Protein AF-A0A6B8RVP0-F1 (afdb_monomer_lite)

Structure (mmCIF, N/CA/C/O backbone):
data_AF-A0A6B8RVP0-F1
#
_entry.id   AF-A0A6B8RVP0-F1
#
loop_
_atom_site.group_PDB
_atom_site.id
_atom_site.type_symbol
_atom_site.label_atom_id
_atom_site.label_alt_id
_atom_site.label_comp_id
_atom_site.label_asym_id
_atom_site.label_entity_id
_atom_site.label_seq_id
_atom_site.pdbx_PDB_ins_code
_atom_site.Cartn_x
_atom_site.Cartn_y
_atom_site.Cartn_z
_atom_site.occupancy
_atom_site.B_iso_or_equiv
_atom_site.auth_seq_id
_atom_site.auth_comp_id
_atom_site.auth_asym_id
_atom_site.auth_atom_id
_atom_site.pdbx_PDB_model_num
ATOM 1 N N . MET A 1 1 ? -35.058 0.071 -14.072 1.00 41.03 1 MET A N 1
ATOM 2 C CA . MET A 1 1 ? -33.860 -0.574 -14.663 1.00 41.03 1 MET A CA 1
ATOM 3 C C . MET A 1 1 ? -32.727 -0.517 -13.643 1.00 41.03 1 MET A C 1
ATOM 5 O O . MET A 1 1 ? -32.285 0.574 -13.304 1.00 41.03 1 MET A O 1
ATOM 9 N N . LYS A 1 2 ? -32.323 -1.661 -13.072 1.00 39.53 2 LYS A N 1
ATOM 10 C CA . LYS A 1 2 ? -31.239 -1.740 -12.078 1.00 39.53 2 LYS A CA 1
ATOM 11 C C . LYS A 1 2 ? -29.900 -1.561 -12.804 1.00 39.53 2 LYS A C 1
ATOM 13 O O . LYS A 1 2 ? -29.521 -2.423 -13.590 1.00 39.53 2 LYS A O 1
ATOM 18 N N . LYS A 1 3 ? -29.210 -0.435 -12.590 1.00 39.38 3 LYS A N 1
ATOM 19 C CA . LYS A 1 3 ? -27.851 -0.219 -13.110 1.00 39.38 3 LYS A CA 1
ATOM 20 C C . LYS A 1 3 ? -26.908 -1.143 -12.338 1.00 39.38 3 LYS A C 1
ATOM 22 O O . LYS A 1 3 ? -26.598 -0.882 -11.181 1.00 39.38 3 LYS A O 1
ATOM 27 N N . SER A 1 4 ? -26.507 -2.248 -12.963 1.00 39.81 4 SER A N 1
ATOM 28 C CA . SER A 1 4 ? -25.471 -3.139 -12.446 1.00 39.81 4 SER A CA 1
ATOM 29 C C . SER A 1 4 ? -24.173 -2.344 -12.315 1.00 39.81 4 SER A C 1
ATOM 31 O O . SER A 1 4 ? -23.573 -1.964 -13.326 1.00 39.81 4 SER A O 1
ATOM 33 N N . GLY A 1 5 ? -23.760 -2.058 -11.081 1.00 39.78 5 GLY A N 1
ATOM 34 C CA . GLY A 1 5 ? -22.437 -1.523 -10.797 1.00 39.78 5 GLY A CA 1
ATOM 35 C C . GLY A 1 5 ? -21.409 -2.516 -11.315 1.00 39.78 5 GLY A C 1
ATOM 36 O O . GLY A 1 5 ? -21.258 -3.600 -10.762 1.00 39.78 5 GLY A O 1
ATOM 37 N N . LYS A 1 6 ? -20.745 -2.175 -12.422 1.00 38.28 6 LYS A N 1
ATOM 38 C CA . LYS A 1 6 ? -19.551 -2.889 -12.861 1.00 38.28 6 LYS A CA 1
ATOM 39 C C . LYS A 1 6 ? -18.502 -2.627 -11.791 1.00 38.28 6 LYS A C 1
ATOM 41 O O . LYS A 1 6 ? -17.879 -1.568 -11.795 1.00 38.28 6 LYS A O 1
ATOM 46 N N . SER A 1 7 ? -18.347 -3.561 -10.860 1.00 44.81 7 SER A N 1
ATOM 47 C CA . SER A 1 7 ? -17.174 -3.639 -10.001 1.00 44.81 7 SER A CA 1
ATOM 48 C C . SER A 1 7 ? -15.984 -3.651 -10.952 1.00 44.81 7 SER A C 1
ATOM 50 O O . SER A 1 7 ? -15.773 -4.634 -11.666 1.00 44.81 7 SER A O 1
ATOM 52 N N . LYS A 1 8 ? -15.271 -2.524 -11.065 1.00 42.47 8 LYS A N 1
ATOM 53 C CA . LYS A 1 8 ? -13.976 -2.494 -11.739 1.00 42.47 8 LYS A CA 1
ATOM 54 C C . LYS A 1 8 ? -13.150 -3.552 -11.020 1.00 42.47 8 LYS A C 1
ATOM 56 O O . LYS A 1 8 ? -12.811 -3.366 -9.855 1.00 42.47 8 LYS A O 1
ATOM 61 N N . LYS A 1 9 ? -12.919 -4.692 -11.674 1.00 40.69 9 LYS A N 1
ATOM 62 C CA . LYS A 1 9 ? -11.909 -5.643 -11.226 1.00 40.69 9 LYS A CA 1
ATOM 63 C C . LYS A 1 9 ? -10.613 -4.841 -11.199 1.00 40.69 9 LYS A C 1
ATOM 65 O O . LYS A 1 9 ? -10.122 -4.474 -12.265 1.00 40.69 9 LYS A O 1
ATOM 70 N N . LEU A 1 10 ? -10.145 -4.489 -9.998 1.00 47.78 10 LEU A N 1
ATOM 71 C CA . LEU A 1 10 ? -8.764 -4.058 -9.810 1.00 47.78 10 LEU A CA 1
ATOM 72 C C . LEU A 1 10 ? -7.892 -5.113 -10.494 1.00 47.78 10 LEU A C 1
ATOM 74 O O . LEU A 1 10 ? -8.206 -6.303 -10.399 1.00 47.78 10 LEU A O 1
ATOM 78 N N . GLY A 1 11 ? -6.906 -4.654 -11.265 1.00 42.41 11 GLY A N 1
ATOM 79 C CA . GLY A 1 11 ? -6.130 -5.464 -12.197 1.00 42.41 11 GLY A CA 1
ATOM 80 C C . GLY A 1 11 ? -5.795 -6.846 -11.643 1.00 42.41 11 GLY A C 1
ATOM 81 O O . GLY A 1 11 ? -5.355 -6.992 -10.506 1.00 42.41 11 GLY A O 1
ATOM 82 N N . ASN A 1 12 ? -6.049 -7.866 -12.459 1.00 40.34 12 ASN A N 1
ATOM 83 C CA . ASN A 1 12 ? -5.794 -9.262 -12.140 1.00 40.34 12 ASN A CA 1
ATOM 84 C C . ASN A 1 12 ? -4.280 -9.525 -12.211 1.00 40.34 12 ASN A C 1
ATOM 86 O O . ASN A 1 12 ? -3.801 -10.151 -13.153 1.00 40.34 12 ASN A O 1
ATOM 90 N N . PHE A 1 13 ? -3.532 -8.980 -11.254 1.00 44.81 13 PHE A N 1
ATOM 91 C CA . PHE A 1 13 ? -2.127 -9.297 -11.046 1.00 44.81 13 PHE A CA 1
ATOM 92 C C . PHE A 1 13 ? -2.035 -10.566 -10.189 1.00 44.81 13 PHE A C 1
ATOM 94 O O . PHE A 1 13 ? -2.832 -10.720 -9.260 1.00 44.81 13 PHE A O 1
ATOM 101 N N . PRO A 1 14 ? -1.109 -11.492 -10.490 1.00 38.78 14 PRO A N 1
ATOM 102 C CA . PRO A 1 14 ? -0.845 -12.645 -9.640 1.00 38.78 14 PRO A CA 1
ATOM 103 C C . PRO A 1 14 ? -0.209 -12.154 -8.333 1.00 38.78 14 PRO A C 1
ATOM 105 O O . PRO A 1 14 ? 1.007 -12.080 -8.201 1.00 38.78 14 PRO A O 1
ATOM 108 N N . SER A 1 15 ? -1.054 -11.743 -7.391 1.00 44.81 15 SER A N 1
ATOM 109 C CA . SER A 1 15 ? -0.645 -11.366 -6.044 1.00 44.81 15 SER A CA 1
ATOM 110 C C . SER A 1 15 ? -0.230 -12.628 -5.296 1.00 44.81 15 SER A C 1
ATOM 112 O O . SER A 1 15 ? -1.022 -13.563 -5.172 1.00 44.81 15 SER A O 1
ATOM 114 N N . ILE A 1 16 ? 0.999 -12.64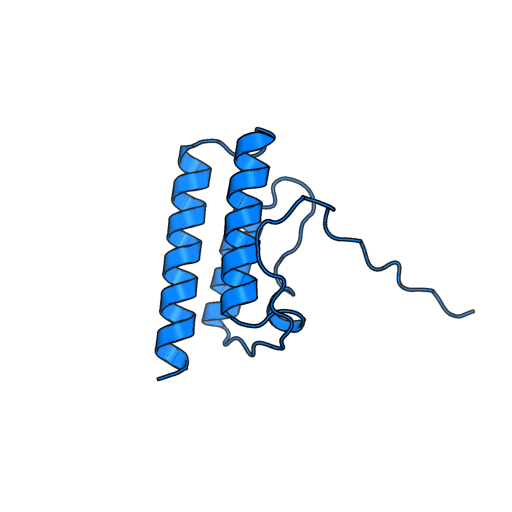7 -4.788 1.00 48.47 16 ILE A N 1
ATOM 115 C CA . ILE A 1 16 ? 1.457 -13.641 -3.804 1.00 48.47 16 ILE A CA 1
ATOM 116 C C . ILE A 1 16 ? 0.899 -13.268 -2.412 1.00 48.47 16 ILE A C 1
ATOM 118 O O . ILE A 1 16 ? 0.860 -14.095 -1.504 1.00 48.47 16 I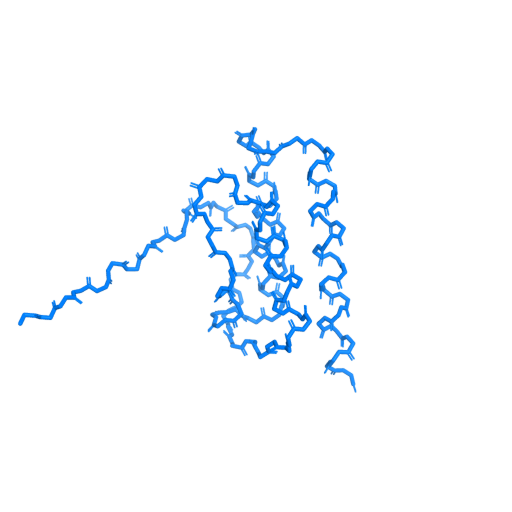LE A O 1
ATOM 122 N N . SER A 1 17 ? 0.394 -12.039 -2.256 1.00 53.16 17 SER A N 1
ATOM 123 C CA . SER A 1 17 ? -0.398 -11.561 -1.127 1.00 53.16 17 SER A CA 1
ATOM 124 C C . SER A 1 17 ? -1.561 -12.508 -0.830 1.00 53.16 17 SER A C 1
ATOM 126 O O . SER A 1 17 ? -2.564 -12.533 -1.549 1.00 53.16 17 SER A O 1
ATOM 128 N N . ASN A 1 18 ? -1.470 -13.216 0.296 1.00 53.28 18 ASN A N 1
ATOM 129 C CA . ASN A 1 18 ? -2.616 -13.864 0.921 1.00 53.28 18 ASN A CA 1
ATOM 130 C C . ASN A 1 18 ? -3.724 -12.820 1.092 1.00 53.28 18 ASN A C 1
ATOM 132 O O . ASN A 1 18 ? -3.616 -11.920 1.922 1.00 53.28 18 ASN A O 1
ATOM 136 N N . TYR A 1 19 ? -4.772 -12.917 0.273 1.00 65.00 19 TYR A N 1
ATOM 137 C CA . TYR A 1 19 ? -5.947 -12.057 0.354 1.00 65.00 19 TYR A CA 1
ATOM 138 C C . TYR A 1 19 ? -6.597 -12.233 1.734 1.00 65.00 19 TYR A C 1
ATOM 140 O O . TYR A 1 19 ? -7.394 -13.145 1.960 1.00 65.00 19 TYR A O 1
ATOM 148 N N . LEU A 1 20 ? -6.221 -11.372 2.680 1.00 73.94 20 LEU A N 1
ATOM 149 C CA . LEU A 1 20 ? -6.793 -11.330 4.019 1.00 73.94 20 LEU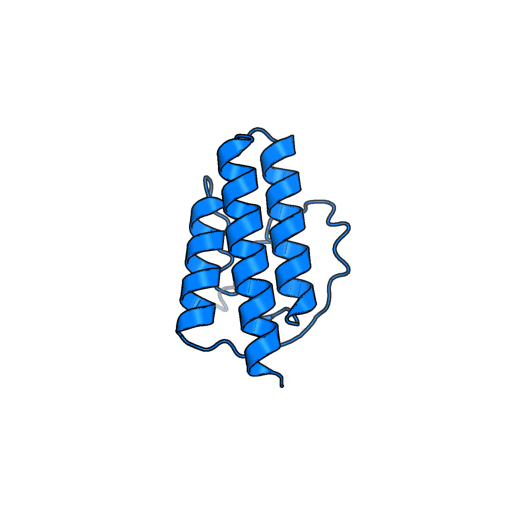 A CA 1
ATOM 150 C C . LEU A 1 20 ? -7.996 -10.396 3.998 1.00 73.94 20 LEU A C 1
ATOM 152 O O . LEU A 1 20 ? -7.881 -9.176 4.148 1.00 73.94 20 LEU A O 1
ATOM 156 N N . LYS A 1 21 ? -9.167 -10.997 3.775 1.00 77.25 21 LYS A N 1
ATOM 157 C CA . LYS A 1 21 ? -10.446 -10.294 3.822 1.00 77.25 21 LYS A CA 1
ATOM 158 C C . LYS A 1 21 ? -10.673 -9.724 5.220 1.00 77.25 21 LYS A C 1
ATOM 160 O O . LYS A 1 21 ? -10.556 -10.439 6.211 1.00 77.25 21 LYS A O 1
ATOM 165 N N . GLY A 1 22 ? -11.076 -8.464 5.287 1.00 82.44 22 GLY A N 1
ATOM 166 C CA . GLY A 1 22 ? -11.403 -7.7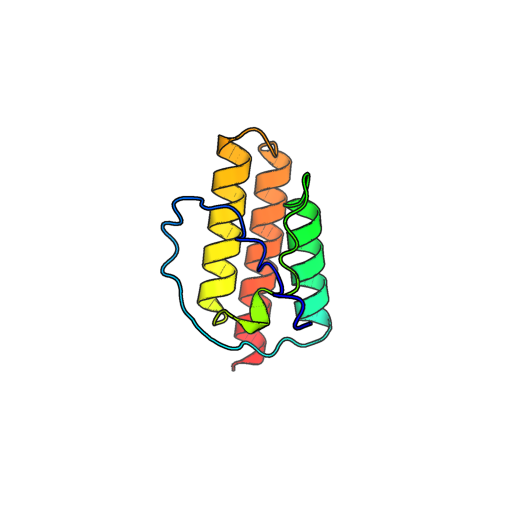97 6.542 1.00 82.44 22 GLY A CA 1
ATOM 167 C C . GLY A 1 22 ? -12.071 -6.453 6.304 1.00 82.44 22 GLY A C 1
ATOM 168 O O . GLY A 1 22 ? -12.291 -6.055 5.163 1.00 82.44 22 GLY A O 1
ATOM 169 N N . ASN A 1 23 ? -12.413 -5.767 7.386 1.00 84.62 23 ASN A N 1
ATOM 170 C CA . ASN A 1 23 ? -12.801 -4.366 7.339 1.00 84.62 23 ASN A CA 1
ATOM 171 C C . ASN A 1 23 ? -11.934 -3.626 8.348 1.00 84.62 23 ASN A C 1
ATOM 173 O O . ASN A 1 23 ? -12.094 -3.806 9.554 1.00 84.62 23 ASN A O 1
ATOM 177 N N . THR A 1 24 ? -10.994 -2.847 7.836 1.00 87.19 24 THR A N 1
ATOM 178 C CA . THR A 1 24 ? -10.097 -2.035 8.643 1.00 87.19 24 THR A CA 1
ATOM 179 C C . THR A 1 24 ? -10.674 -0.634 8.762 1.00 87.19 24 THR A C 1
ATOM 181 O O . THR A 1 24 ? -10.882 0.066 7.765 1.00 87.19 24 THR A O 1
ATOM 184 N N . ILE A 1 25 ? -10.918 -0.213 10.000 1.00 88.75 25 ILE A N 1
ATOM 185 C CA . ILE A 1 25 ? -11.260 1.172 10.304 1.00 88.75 25 ILE A CA 1
ATOM 186 C C . ILE A 1 25 ? -9.953 1.955 10.346 1.00 88.75 25 ILE A C 1
ATOM 188 O O . ILE A 1 25 ? -9.075 1.646 11.144 1.00 88.75 25 ILE A O 1
ATOM 192 N N . LEU A 1 26 ? -9.834 2.952 9.472 1.00 89.25 26 LEU A N 1
ATOM 193 C CA . LEU A 1 26 ? -8.695 3.860 9.443 1.00 89.25 26 LEU A CA 1
ATOM 194 C C . LEU A 1 26 ? -9.093 5.215 10.022 1.00 89.25 26 LEU A C 1
ATOM 196 O O . LEU A 1 26 ? -10.189 5.712 9.754 1.00 89.25 26 LEU A O 1
ATOM 200 N N . ASN A 1 27 ? -8.189 5.827 10.781 1.00 91.19 27 ASN A N 1
ATOM 201 C CA . ASN A 1 27 ? -8.317 7.229 11.170 1.00 91.19 27 ASN A CA 1
ATOM 202 C C . ASN A 1 27 ? -7.935 8.166 10.004 1.00 91.19 27 ASN A C 1
ATOM 204 O O . ASN A 1 27 ? -7.424 7.728 8.972 1.00 91.19 27 ASN A O 1
ATOM 208 N N . SER A 1 28 ? -8.169 9.471 10.164 1.00 89.94 28 SER A N 1
ATOM 209 C CA . SER A 1 28 ? -7.897 10.460 9.112 1.00 89.94 28 SER A CA 1
ATOM 210 C C . SER A 1 28 ? -6.445 10.428 8.621 1.00 89.94 28 SER A C 1
ATOM 212 O O . SER A 1 28 ? -6.218 10.421 7.415 1.00 89.94 28 SER A O 1
ATOM 214 N N . THR A 1 29 ? -5.473 10.318 9.531 1.00 91.94 29 THR A N 1
ATOM 215 C CA . THR A 1 29 ? -4.044 10.241 9.191 1.00 91.94 29 THR A CA 1
ATOM 216 C C . THR A 1 29 ? -3.736 9.001 8.353 1.00 91.94 29 THR A C 1
ATOM 218 O O . THR A 1 29 ? -3.070 9.079 7.326 1.00 91.94 29 THR A O 1
ATOM 221 N N . GLN A 1 30 ? -4.265 7.847 8.749 1.00 91.06 30 GLN A N 1
ATOM 222 C CA . GLN A 1 30 ? -4.094 6.582 8.039 1.00 91.06 30 GLN A CA 1
ATOM 223 C C . GLN A 1 30 ? -4.730 6.613 6.643 1.00 91.06 30 GLN A C 1
ATOM 225 O O . GLN A 1 30 ? -4.158 6.083 5.689 1.00 91.06 30 GLN A O 1
ATOM 230 N N . ILE A 1 31 ? -5.884 7.269 6.500 1.00 90.88 31 ILE A N 1
ATOM 231 C CA . ILE A 1 31 ? -6.522 7.495 5.198 1.00 90.88 31 ILE A CA 1
ATOM 232 C C . ILE A 1 31 ? -5.630 8.373 4.314 1.00 90.88 31 ILE A C 1
ATOM 234 O O . ILE A 1 31 ? -5.418 8.039 3.149 1.00 90.88 31 ILE A O 1
ATOM 238 N N . GLU A 1 32 ? -5.068 9.460 4.846 1.00 91.75 32 GLU A N 1
ATOM 239 C CA . GLU A 1 32 ? -4.145 10.323 4.099 1.00 91.75 32 GLU A CA 1
ATOM 240 C C . GLU A 1 32 ? -2.875 9.577 3.672 1.00 91.75 32 GLU A C 1
ATOM 242 O O . GLU A 1 32 ? -2.426 9.720 2.533 1.00 91.75 32 GLU A O 1
ATOM 247 N N . MET A 1 33 ? -2.306 8.739 4.542 1.00 92.38 33 MET A N 1
ATOM 248 C CA . MET A 1 33 ? -1.152 7.898 4.202 1.00 92.38 33 MET A CA 1
ATOM 249 C C . MET A 1 33 ? -1.486 6.932 3.063 1.00 92.38 33 MET A C 1
ATOM 251 O O . MET A 1 33 ? -0.743 6.854 2.083 1.00 92.38 33 MET A O 1
ATOM 255 N N . LEU A 1 34 ? -2.640 6.262 3.131 1.00 91.19 34 LEU A N 1
ATOM 256 C CA . LEU A 1 34 ? -3.108 5.373 2.067 1.00 91.19 34 LEU A CA 1
ATOM 257 C C . LEU A 1 34 ? -3.316 6.124 0.743 1.00 91.19 34 LEU A C 1
ATOM 259 O O . LEU A 1 34 ? -2.947 5.618 -0.315 1.00 91.19 34 LEU A O 1
ATOM 263 N N . GLN A 1 35 ? -3.849 7.347 0.789 1.00 90.62 35 GLN A N 1
ATOM 264 C CA . GLN A 1 35 ? -4.007 8.205 -0.389 1.00 90.62 35 GLN A CA 1
ATOM 265 C C . GLN A 1 35 ? -2.665 8.612 -1.002 1.00 90.62 35 GLN A C 1
ATOM 267 O O . GLN A 1 35 ? -2.529 8.618 -2.228 1.00 90.62 35 GLN A O 1
ATOM 272 N N . ARG A 1 36 ? -1.658 8.926 -0.177 1.00 90.38 36 ARG A N 1
ATOM 273 C CA . ARG A 1 36 ? -0.298 9.242 -0.643 1.00 90.38 36 ARG A CA 1
ATOM 274 C C . ARG A 1 36 ? 0.341 8.042 -1.331 1.00 90.38 36 ARG A C 1
ATOM 276 O O . ARG A 1 36 ? 0.834 8.183 -2.448 1.00 90.38 36 ARG A O 1
ATOM 283 N N . ILE A 1 37 ? 0.257 6.862 -0.712 1.00 91.56 37 ILE A N 1
ATOM 284 C CA . ILE A 1 37 ? 0.737 5.608 -1.307 1.00 91.56 37 ILE A CA 1
ATOM 285 C C . ILE A 1 37 ? 0.001 5.344 -2.621 1.00 91.56 37 ILE A C 1
ATOM 287 O O . ILE A 1 37 ? 0.634 5.066 -3.638 1.00 91.56 37 ILE A O 1
ATOM 291 N N . SER A 1 38 ? -1.329 5.486 -2.631 1.00 89.00 38 SER A N 1
ATOM 292 C CA . SER A 1 38 ? -2.116 5.313 -3.848 1.00 89.00 38 SER A CA 1
ATOM 293 C C . SER A 1 38 ? -1.649 6.266 -4.930 1.00 89.00 38 SER A C 1
ATOM 295 O O . SER A 1 38 ? -1.349 5.803 -6.015 1.00 89.00 38 SER A O 1
ATOM 297 N N . THR A 1 39 ? -1.497 7.554 -4.641 1.00 87.62 39 THR A N 1
ATOM 298 C CA . THR A 1 39 ? -1.029 8.550 -5.615 1.00 87.62 39 THR A CA 1
ATOM 299 C C . THR A 1 39 ? 0.335 8.181 -6.193 1.00 87.62 39 THR A C 1
ATOM 301 O O . THR A 1 39 ? 0.521 8.257 -7.404 1.00 87.62 39 THR A O 1
ATOM 304 N N . LYS A 1 40 ? 1.262 7.711 -5.351 1.00 86.31 40 LYS A N 1
ATOM 305 C CA . LYS A 1 40 ? 2.603 7.296 -5.779 1.00 86.31 40 LYS A CA 1
ATOM 306 C C . LYS A 1 40 ? 2.569 6.093 -6.724 1.00 86.31 40 LYS A C 1
ATOM 308 O O . LYS A 1 40 ? 3.295 6.058 -7.708 1.00 86.31 40 LYS A O 1
ATOM 313 N N . LEU A 1 41 ? 1.707 5.120 -6.436 1.00 83.94 41 LEU A N 1
ATOM 314 C CA . LEU A 1 41 ? 1.570 3.890 -7.221 1.00 83.94 41 LEU A CA 1
ATOM 315 C C . LEU A 1 41 ? 0.654 4.034 -8.446 1.00 83.94 41 LEU A C 1
ATOM 317 O O . LEU A 1 41 ? 0.645 3.169 -9.326 1.00 83.94 41 LEU A O 1
ATOM 321 N N . ASN A 1 42 ? -0.158 5.087 -8.496 1.00 71.69 42 ASN A N 1
ATOM 322 C CA . ASN A 1 42 ? -1.301 5.193 -9.391 1.00 71.69 42 ASN A CA 1
ATOM 323 C C . ASN A 1 42 ? -1.033 6.054 -10.629 1.00 71.69 42 ASN A C 1
ATOM 325 O O . ASN A 1 42 ? -1.836 6.906 -11.003 1.00 71.69 42 ASN A O 1
ATOM 329 N N . TYR A 1 43 ? 0.047 5.761 -11.346 1.00 58.47 43 TYR A N 1
ATOM 330 C CA . TYR A 1 43 ? 0.318 6.421 -12.623 1.00 58.47 43 TYR A CA 1
ATOM 331 C C . TYR A 1 43 ? -0.800 6.219 -13.683 1.00 58.47 43 TYR A C 1
ATOM 333 O O . TYR A 1 43 ? -0.755 6.887 -14.710 1.00 58.47 43 TYR A O 1
ATOM 341 N N . TYR A 1 44 ? -1.802 5.329 -13.481 1.00 48.91 44 TYR A N 1
ATOM 342 C CA . TYR A 1 44 ? -2.714 4.917 -14.567 1.00 48.91 44 TYR A CA 1
ATOM 343 C C . TYR A 1 44 ? -4.223 4.676 -14.312 1.00 48.91 44 TYR A C 1
ATOM 345 O O . TYR A 1 44 ? -4.905 4.576 -15.325 1.00 48.91 44 TYR A O 1
ATOM 353 N N . SER A 1 45 ? -4.785 4.586 -13.087 1.00 57.50 45 SER A N 1
ATOM 354 C CA . SER A 1 45 ? -6.256 4.542 -12.765 1.00 57.50 45 SER A CA 1
ATOM 355 C C . SER A 1 45 ? -6.612 3.711 -11.502 1.00 57.50 45 SER A C 1
ATOM 357 O O . SER A 1 45 ? -7.787 3.636 -11.119 1.00 57.50 45 SER A O 1
ATOM 359 N N . ASP A 1 46 ? -5.653 3.069 -10.849 1.00 65.38 46 ASP A N 1
ATOM 360 C CA . ASP A 1 46 ? -5.833 2.225 -9.671 1.00 65.38 46 ASP A CA 1
ATOM 361 C C . ASP A 1 46 ? -6.005 3.039 -8.372 1.00 65.38 46 ASP A C 1
ATOM 363 O O . ASP A 1 46 ? -5.049 3.431 -7.706 1.00 65.38 46 ASP A O 1
ATOM 367 N N . ASN A 1 47 ? -7.256 3.304 -7.992 1.00 76.31 47 ASN A N 1
ATOM 368 C CA . ASN A 1 47 ? -7.575 3.957 -6.723 1.00 76.31 47 ASN A CA 1
ATOM 369 C C . ASN A 1 47 ? -7.593 2.928 -5.579 1.00 76.31 47 ASN A C 1
ATOM 371 O O . ASN A 1 47 ? -8.504 2.098 -5.496 1.00 76.31 47 ASN A O 1
ATOM 375 N N . TYR A 1 48 ? -6.610 3.020 -4.684 1.00 83.31 48 TYR A N 1
ATOM 376 C CA . TYR A 1 48 ? -6.459 2.140 -3.524 1.00 83.31 48 TYR A CA 1
ATOM 377 C C . TYR A 1 48 ? -7.071 2.707 -2.240 1.00 83.31 48 TYR A C 1
ATOM 379 O O . TYR A 1 48 ? -7.040 2.046 -1.204 1.00 83.31 48 TYR A O 1
ATOM 387 N N . ASN A 1 49 ? -7.686 3.891 -2.295 1.00 82.00 49 ASN A N 1
ATOM 388 C CA . ASN A 1 49 ? -8.202 4.593 -1.118 1.00 82.00 49 ASN A CA 1
ATOM 389 C C . ASN A 1 49 ? -9.282 3.799 -0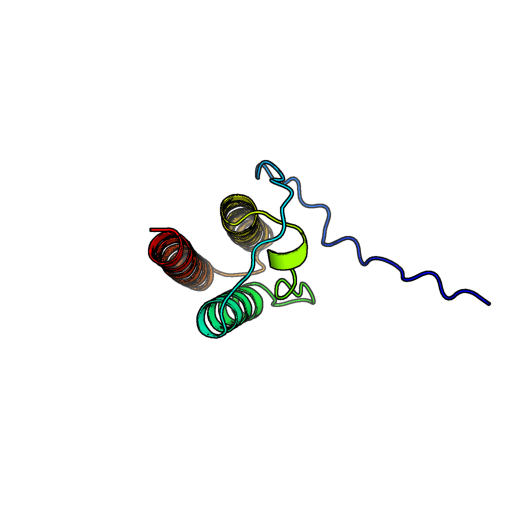.375 1.00 82.00 49 ASN A C 1
ATOM 391 O O . ASN A 1 49 ? -9.470 4.014 0.811 1.00 82.00 49 ASN A O 1
ATOM 395 N N . ASN A 1 50 ? -9.968 2.873 -1.051 1.00 83.81 50 ASN A N 1
ATOM 396 C CA . ASN A 1 50 ? -11.026 2.046 -0.462 1.00 83.81 50 ASN A CA 1
ATOM 397 C C . ASN A 1 50 ? -10.556 0.625 -0.091 1.00 83.81 50 ASN A C 1
ATOM 399 O O . ASN A 1 50 ? -11.391 -0.230 0.218 1.00 83.81 50 ASN A O 1
ATOM 403 N N . LEU A 1 51 ? -9.245 0.333 -0.136 1.00 84.94 51 LEU A N 1
ATOM 404 C CA . LEU A 1 51 ? -8.714 -0.988 0.239 1.00 84.94 51 LEU A CA 1
ATOM 405 C C . LEU A 1 51 ? -9.125 -1.372 1.660 1.00 84.94 51 LEU A C 1
ATOM 407 O O . LEU A 1 51 ? -9.554 -2.498 1.895 1.00 84.94 51 LEU A O 1
ATOM 411 N N . HIS A 1 52 ? -9.087 -0.418 2.585 1.00 86.62 52 HIS A N 1
ATOM 412 C CA . HIS A 1 52 ? -9.409 -0.666 3.987 1.00 86.62 52 HIS A CA 1
ATOM 413 C C . HIS A 1 52 ? -10.823 -1.222 4.215 1.00 86.62 52 HIS A C 1
ATOM 415 O O . HIS A 1 52 ? -11.041 -1.952 5.172 1.00 86.62 52 HIS A O 1
ATOM 421 N N . SER A 1 53 ? -11.769 -0.971 3.304 1.00 84.94 53 SER A N 1
ATOM 422 C CA . SER A 1 53 ? -13.143 -1.483 3.416 1.00 84.94 53 SER A CA 1
ATOM 423 C C . SER A 1 53 ? -13.276 -2.981 3.103 1.00 84.94 53 SER A C 1
ATOM 425 O O . SER A 1 53 ? -14.325 -3.564 3.364 1.00 84.94 53 SER A O 1
ATOM 427 N N . ASN A 1 54 ? -12.257 -3.598 2.492 1.00 83.06 54 ASN A N 1
ATOM 428 C CA . ASN A 1 54 ? -12.308 -4.988 2.018 1.00 83.06 54 ASN A CA 1
ATOM 429 C C . ASN A 1 54 ? -11.158 -5.868 2.532 1.00 83.06 54 ASN A C 1
ATOM 431 O O . ASN A 1 54 ? -11.188 -7.086 2.331 1.00 83.06 54 ASN A O 1
ATOM 435 N N . TYR A 1 55 ? -10.161 -5.269 3.183 1.00 85.75 55 TYR A N 1
ATOM 436 C CA . TYR A 1 55 ? -8.957 -5.944 3.648 1.00 85.75 55 TYR A CA 1
ATOM 437 C C . TYR A 1 55 ? -8.720 -5.691 5.137 1.00 85.75 55 TYR A C 1
ATOM 439 O O . TYR A 1 55 ? -8.995 -4.602 5.648 1.00 85.75 55 TYR A O 1
ATOM 447 N N . ALA A 1 56 ? -8.192 -6.707 5.821 1.00 88.25 56 ALA A N 1
ATOM 448 C CA . ALA A 1 56 ? -7.568 -6.559 7.136 1.00 88.25 56 ALA A CA 1
ATOM 449 C C . ALA A 1 56 ? -6.260 -5.741 7.017 1.00 88.25 56 ALA A C 1
ATOM 451 O O . ALA A 1 56 ? -5.721 -5.668 5.906 1.00 88.25 56 ALA A O 1
ATOM 452 N N . PRO A 1 57 ? -5.721 -5.158 8.106 1.00 87.88 57 PRO A N 1
ATOM 453 C CA . PRO A 1 57 ? -4.525 -4.311 8.056 1.00 87.88 57 PRO A CA 1
ATOM 454 C C . PRO A 1 57 ? -3.356 -4.968 7.309 1.00 87.88 57 PRO A C 1
ATOM 456 O O . PRO A 1 57 ? -2.801 -4.393 6.375 1.00 87.88 57 PRO A O 1
ATOM 459 N N . GLU A 1 58 ? -3.051 -6.223 7.635 1.00 86.50 58 GLU A N 1
ATOM 460 C CA . GLU A 1 58 ? -1.986 -7.024 7.024 1.00 86.50 58 GLU A CA 1
ATOM 461 C C . GLU A 1 58 ? -2.253 -7.299 5.540 1.00 86.50 58 GLU A C 1
ATOM 463 O O . GLU A 1 58 ? -1.328 -7.338 4.724 1.00 86.50 58 GLU A O 1
ATOM 468 N N . GLY A 1 59 ? -3.529 -7.454 5.178 1.00 87.38 59 GLY A N 1
ATOM 469 C CA . GLY A 1 59 ? -3.974 -7.600 3.796 1.00 87.38 59 GLY A CA 1
ATOM 470 C C . GLY A 1 59 ? -3.761 -6.326 2.979 1.00 87.38 59 GLY A C 1
ATOM 471 O O . GLY A 1 59 ? -3.335 -6.413 1.829 1.00 87.38 59 GLY A O 1
ATOM 472 N N . ILE A 1 60 ? -3.988 -5.147 3.570 1.00 89.00 60 ILE A N 1
ATOM 473 C CA . ILE A 1 60 ? -3.720 -3.857 2.914 1.00 89.00 60 ILE A CA 1
ATOM 474 C C . ILE A 1 60 ? -2.219 -3.719 2.645 1.00 89.00 60 ILE A C 1
ATOM 476 O O . ILE A 1 60 ? -1.829 -3.420 1.519 1.00 89.00 60 ILE A O 1
ATOM 480 N N . ILE A 1 61 ? -1.372 -3.976 3.649 1.00 91.06 61 ILE A N 1
ATOM 481 C CA . ILE A 1 61 ? 0.089 -3.867 3.507 1.00 91.06 61 ILE A CA 1
ATOM 482 C C . ILE A 1 61 ? 0.616 -4.829 2.441 1.00 91.06 61 ILE A C 1
ATOM 484 O O . ILE A 1 61 ? 1.380 -4.419 1.564 1.00 91.06 61 ILE A O 1
ATOM 488 N N . SER A 1 62 ? 0.176 -6.088 2.481 1.00 88.19 62 SER A N 1
ATOM 489 C CA . SER A 1 62 ? 0.584 -7.103 1.503 1.00 88.19 62 SER A CA 1
ATOM 490 C C . SER A 1 62 ? 0.179 -6.704 0.084 1.00 88.19 62 SER A C 1
ATOM 492 O O . SER A 1 62 ? 1.005 -6.737 -0.825 1.00 88.19 62 SER A O 1
ATOM 494 N N . PHE A 1 63 ? -1.059 -6.232 -0.097 1.00 88.06 63 PHE A N 1
ATOM 495 C CA . PHE A 1 63 ? -1.542 -5.755 -1.389 1.00 88.06 63 PHE A CA 1
ATOM 496 C C . PHE A 1 63 ? -0.707 -4.58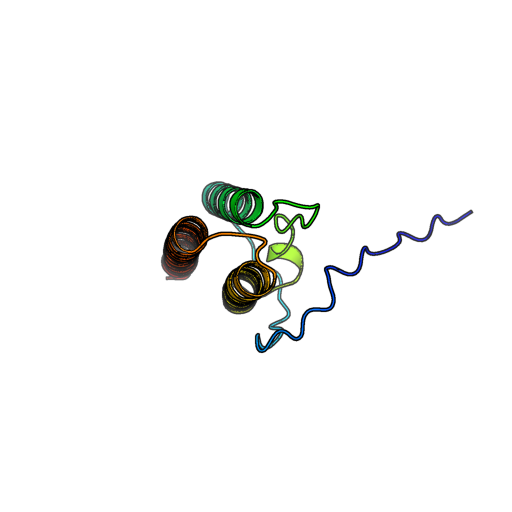2 -1.921 1.00 88.06 63 PHE A C 1
ATOM 498 O O . PHE A 1 63 ? -0.324 -4.575 -3.089 1.00 88.06 63 PHE A O 1
ATOM 505 N N . LEU A 1 64 ? -0.404 -3.587 -1.082 1.00 90.00 64 LEU A N 1
ATOM 506 C CA . LEU A 1 64 ? 0.364 -2.410 -1.500 1.00 90.00 64 LEU A CA 1
ATOM 507 C C . LEU A 1 64 ? 1.795 -2.776 -1.918 1.00 90.00 64 LEU A C 1
ATOM 509 O O . LEU A 1 64 ? 2.284 -2.253 -2.919 1.00 90.00 64 LEU A O 1
ATOM 513 N N . ARG A 1 65 ? 2.448 -3.707 -1.208 1.00 90.56 65 ARG A N 1
ATOM 514 C CA . ARG A 1 65 ? 3.776 -4.223 -1.587 1.00 90.56 65 ARG A CA 1
ATOM 515 C C . ARG A 1 65 ? 3.740 -4.959 -2.925 1.00 90.56 65 ARG A C 1
ATOM 517 O O . ARG A 1 65 ? 4.594 -4.713 -3.774 1.00 90.56 65 ARG A O 1
ATOM 524 N N . ASP A 1 66 ? 2.725 -5.786 -3.150 1.00 87.62 66 ASP A N 1
ATOM 525 C CA . ASP A 1 66 ? 2.546 -6.472 -4.432 1.00 87.62 66 ASP A CA 1
ATOM 526 C C . ASP A 1 66 ? 2.333 -5.481 -5.583 1.00 87.62 66 ASP A C 1
ATOM 528 O O . ASP A 1 66 ? 2.874 -5.675 -6.672 1.00 87.62 66 ASP A O 1
ATOM 532 N N . GLN A 1 67 ? 1.611 -4.380 -5.347 1.00 87.56 67 GLN A N 1
ATOM 533 C CA . GLN A 1 67 ? 1.467 -3.319 -6.345 1.00 87.56 67 GLN A CA 1
ATOM 534 C C . GLN A 1 67 ? 2.795 -2.631 -6.657 1.00 87.56 67 GLN A C 1
ATOM 536 O O . GLN A 1 67 ? 3.067 -2.382 -7.828 1.00 87.56 67 GLN A O 1
ATOM 541 N N . VAL A 1 68 ? 3.651 -2.368 -5.664 1.00 89.62 68 VAL A N 1
ATOM 542 C CA . VAL A 1 68 ? 5.007 -1.849 -5.920 1.00 89.62 68 VAL A CA 1
ATOM 543 C C . VAL A 1 68 ? 5.762 -2.797 -6.854 1.00 89.62 68 VAL A C 1
ATOM 545 O O . VAL A 1 68 ? 6.229 -2.372 -7.908 1.00 89.62 68 VAL A O 1
ATOM 548 N N . ILE A 1 69 ? 5.821 -4.090 -6.514 1.00 89.44 69 ILE A N 1
ATOM 549 C CA . ILE A 1 69 ? 6.538 -5.106 -7.301 1.00 89.44 69 ILE A CA 1
ATOM 550 C C . ILE A 1 69 ? 5.991 -5.170 -8.730 1.00 89.44 69 ILE A C 1
ATOM 552 O O . ILE A 1 69 ? 6.759 -5.116 -9.692 1.00 89.44 69 ILE A O 1
ATOM 556 N N . ALA A 1 70 ? 4.668 -5.230 -8.882 1.00 86.06 70 ALA A N 1
ATOM 557 C CA . ALA A 1 70 ? 4.023 -5.272 -10.187 1.00 86.06 70 ALA A CA 1
ATOM 558 C C . ALA A 1 70 ? 4.327 -4.014 -11.014 1.00 86.06 70 ALA A C 1
ATOM 560 O O . ALA A 1 70 ? 4.570 -4.111 -12.218 1.00 86.06 70 ALA A O 1
ATOM 561 N N . LYS A 1 71 ? 4.337 -2.826 -10.401 1.00 86.38 71 LYS A N 1
ATOM 562 C CA . LYS A 1 71 ? 4.638 -1.576 -11.110 1.00 86.38 71 LYS A CA 1
ATOM 563 C C . LYS A 1 71 ? 6.112 -1.497 -11.510 1.00 86.38 71 LYS A C 1
ATOM 565 O O . LYS A 1 71 ? 6.368 -1.091 -12.639 1.00 86.38 71 LYS A O 1
ATOM 570 N N . ILE A 1 72 ? 7.051 -1.953 -10.674 1.00 88.12 72 ILE A N 1
ATOM 571 C CA . ILE A 1 72 ? 8.473 -2.073 -11.052 1.00 88.12 72 ILE A CA 1
ATOM 572 C C . ILE A 1 72 ? 8.615 -2.999 -12.268 1.00 88.12 72 ILE A C 1
ATOM 574 O O . ILE A 1 72 ? 9.218 -2.620 -13.268 1.00 88.12 72 ILE A O 1
ATOM 578 N N . GLN A 1 73 ? 8.030 -4.201 -12.209 1.00 87.50 73 GLN A N 1
ATOM 579 C CA . GLN A 1 73 ? 8.153 -5.208 -13.272 1.00 87.50 73 GLN A CA 1
ATOM 580 C C . GLN A 1 73 ? 7.575 -4.740 -14.612 1.00 87.50 73 GLN A C 1
ATOM 582 O O . GLN A 1 73 ? 8.113 -5.076 -15.663 1.00 87.50 73 GLN A O 1
ATOM 587 N N . ASN A 1 74 ? 6.499 -3.951 -14.583 1.00 85.50 74 ASN A N 1
ATOM 588 C CA . ASN A 1 74 ? 5.879 -3.394 -15.786 1.00 85.50 74 ASN A CA 1
ATOM 589 C C . ASN A 1 74 ? 6.509 -2.063 -16.241 1.00 85.50 74 ASN A C 1
ATOM 591 O O . ASN A 1 74 ? 5.989 -1.440 -17.164 1.00 85.50 74 ASN A O 1
ATOM 595 N N . GLY A 1 75 ? 7.581 -1.595 -15.588 1.00 83.38 75 GLY A N 1
ATOM 596 C CA . GLY A 1 75 ? 8.208 -0.302 -15.883 1.00 83.38 75 GLY A CA 1
ATOM 597 C C . GLY A 1 75 ? 7.307 0.906 -15.596 1.00 83.38 75 GLY A C 1
ATOM 598 O O . GLY A 1 75 ? 7.514 1.975 -16.160 1.00 83.38 75 GLY A O 1
ATOM 599 N N . GLY A 1 76 ? 6.283 0.735 -14.755 1.00 82.44 76 GLY A N 1
ATOM 600 C CA . GLY A 1 76 ? 5.327 1.779 -14.382 1.00 82.44 76 GLY A CA 1
ATOM 601 C C . GLY A 1 76 ? 5.832 2.733 -13.298 1.00 82.44 76 GLY A C 1
ATOM 602 O O . GLY A 1 76 ? 5.243 3.795 -13.132 1.00 82.44 76 GLY A O 1
ATOM 603 N N . ILE A 1 77 ? 6.892 2.352 -12.578 1.00 85.75 77 ILE A N 1
ATOM 604 C CA . ILE A 1 77 ? 7.662 3.199 -11.655 1.00 85.75 77 ILE A CA 1
ATOM 605 C C . ILE A 1 77 ? 9.149 2.839 -11.762 1.00 85.75 77 ILE A C 1
ATOM 607 O O . ILE A 1 77 ? 9.489 1.696 -12.084 1.00 85.75 77 ILE A O 1
ATOM 611 N N . ASN A 1 78 ? 10.035 3.792 -11.484 1.00 89.75 78 ASN A N 1
ATOM 612 C CA . ASN A 1 78 ? 11.480 3.556 -11.420 1.00 89.75 78 ASN A CA 1
ATOM 613 C C . ASN A 1 78 ? 11.941 3.100 -10.017 1.00 89.75 78 ASN A C 1
ATOM 615 O O . ASN A 1 78 ? 11.163 3.088 -9.062 1.00 89.75 78 ASN A O 1
ATOM 619 N N . SER A 1 79 ? 13.221 2.730 -9.879 1.00 86.75 79 SER A N 1
ATOM 620 C CA . SER A 1 79 ? 13.774 2.246 -8.604 1.00 86.75 79 SER A CA 1
ATOM 621 C C . SER A 1 79 ? 13.623 3.252 -7.457 1.00 86.75 79 SER A C 1
ATOM 623 O O . SER A 1 79 ? 13.230 2.853 -6.365 1.00 86.75 79 SER A O 1
ATOM 625 N N . GLN A 1 80 ? 13.853 4.545 -7.707 1.00 91.12 80 GLN A N 1
ATOM 626 C CA . GLN A 1 80 ? 13.711 5.603 -6.700 1.00 91.12 80 GLN A CA 1
ATOM 627 C C . GLN A 1 80 ? 12.253 5.736 -6.235 1.00 91.12 80 GLN A C 1
ATOM 629 O O . GLN A 1 80 ? 11.962 5.757 -5.042 1.00 91.12 80 GLN A O 1
ATOM 634 N N . GLU A 1 81 ? 11.308 5.765 -7.175 1.00 89.75 81 GLU A N 1
ATOM 635 C CA . GLU A 1 81 ? 9.876 5.823 -6.866 1.00 89.75 81 GLU A CA 1
ATOM 636 C C . GLU A 1 81 ? 9.405 4.590 -6.093 1.00 89.75 81 GLU A C 1
ATOM 638 O O . GLU A 1 81 ? 8.533 4.699 -5.228 1.00 89.75 81 GLU A O 1
ATOM 643 N N . SER A 1 82 ? 9.987 3.428 -6.391 1.00 90.06 82 SER A N 1
ATOM 644 C CA . SER A 1 82 ? 9.683 2.192 -5.683 1.00 90.06 82 SER A CA 1
ATOM 645 C C . SER A 1 82 ? 10.186 2.198 -4.245 1.00 90.06 82 SER A C 1
ATOM 647 O O . SER A 1 82 ? 9.453 1.790 -3.348 1.00 90.06 82 SER A O 1
ATOM 649 N N . GLU A 1 83 ? 11.389 2.718 -4.007 1.00 92.44 83 GLU A N 1
ATOM 650 C CA . GLU A 1 83 ? 11.962 2.833 -2.670 1.00 92.44 83 GLU A CA 1
ATOM 651 C C . GLU A 1 83 ? 11.125 3.783 -1.809 1.00 92.44 83 GLU A C 1
ATOM 653 O O . GLU A 1 83 ? 10.720 3.433 -0.701 1.00 92.44 83 GLU A O 1
ATOM 658 N N . GLU A 1 84 ? 10.740 4.931 -2.365 1.00 92.56 84 GLU A N 1
ATOM 659 C CA . GLU A 1 84 ? 9.844 5.880 -1.703 1.00 92.56 84 GLU A CA 1
ATOM 660 C C . GLU A 1 84 ? 8.466 5.273 -1.403 1.00 92.56 84 GLU A C 1
ATOM 662 O O . GLU A 1 84 ? 7.918 5.479 -0.319 1.00 92.56 84 GLU A O 1
ATOM 667 N N . ALA A 1 85 ? 7.901 4.489 -2.327 1.00 91.88 85 ALA A N 1
ATOM 668 C CA . ALA A 1 85 ? 6.639 3.797 -2.087 1.00 91.88 85 ALA A CA 1
ATOM 669 C C . ALA A 1 85 ? 6.755 2.767 -0.949 1.00 91.88 85 ALA A C 1
ATOM 671 O O . ALA A 1 85 ? 5.853 2.676 -0.117 1.00 91.88 85 ALA A O 1
ATOM 672 N N . ILE A 1 86 ? 7.865 2.026 -0.873 1.00 93.56 86 ILE A N 1
ATOM 673 C CA . ILE A 1 86 ? 8.127 1.074 0.215 1.00 93.56 86 ILE A CA 1
ATOM 674 C C . ILE A 1 86 ? 8.281 1.788 1.559 1.00 93.56 86 ILE A C 1
ATOM 676 O O . ILE A 1 86 ? 7.719 1.319 2.550 1.00 93.56 86 ILE A O 1
ATOM 680 N N . VAL A 1 87 ? 8.978 2.926 1.603 1.00 95.69 87 VAL A N 1
ATOM 681 C CA . VAL A 1 87 ? 9.101 3.742 2.821 1.00 95.69 87 VAL A CA 1
ATOM 682 C C . VAL A 1 87 ? 7.720 4.164 3.323 1.00 95.69 87 VAL A C 1
ATOM 684 O O . VAL A 1 87 ? 7.383 3.870 4.469 1.00 95.69 87 VAL A O 1
ATOM 687 N N . LEU A 1 88 ? 6.877 4.724 2.451 1.00 94.19 88 LEU A N 1
ATOM 688 C CA . LEU A 1 88 ? 5.515 5.133 2.813 1.00 94.19 88 LEU A CA 1
ATOM 689 C C . LEU A 1 88 ? 4.662 3.958 3.319 1.00 94.19 88 LEU A C 1
ATOM 691 O O . LEU A 1 88 ? 3.891 4.109 4.268 1.00 94.19 88 LEU A O 1
ATOM 695 N N . ILE A 1 89 ? 4.795 2.776 2.707 1.00 94.44 89 ILE A N 1
ATOM 696 C CA . ILE A 1 89 ? 4.088 1.562 3.144 1.00 94.44 89 ILE A CA 1
ATOM 697 C C . ILE A 1 89 ? 4.556 1.122 4.536 1.00 94.44 89 ILE A C 1
ATOM 699 O O . ILE A 1 89 ? 3.724 0.738 5.355 1.00 94.44 89 ILE A O 1
ATOM 703 N N . ASN A 1 90 ? 5.855 1.188 4.827 1.00 94.50 90 ASN A N 1
ATOM 704 C CA . ASN A 1 90 ? 6.398 0.814 6.135 1.00 94.50 90 ASN A CA 1
ATOM 705 C C . ASN A 1 90 ? 5.984 1.805 7.236 1.00 94.50 90 ASN A C 1
ATOM 707 O O . ASN A 1 90 ? 5.676 1.392 8.358 1.00 94.50 90 ASN A O 1
ATOM 711 N N . GLU A 1 91 ? 5.932 3.101 6.922 1.00 94.50 91 GLU A N 1
ATOM 712 C CA . GLU A 1 91 ? 5.380 4.116 7.826 1.00 94.50 91 GLU A CA 1
ATOM 713 C C . GLU A 1 91 ? 3.902 3.839 8.111 1.00 94.50 91 GLU A C 1
ATOM 715 O O . GLU A 1 91 ? 3.471 3.866 9.265 1.00 94.50 91 GLU A O 1
ATOM 720 N N . PHE A 1 92 ? 3.126 3.518 7.072 1.00 93.69 92 PHE A N 1
ATOM 721 C CA . PHE A 1 92 ? 1.714 3.177 7.210 1.00 93.69 92 PHE A CA 1
ATOM 722 C C . PHE A 1 92 ? 1.512 1.904 8.042 1.00 93.69 92 PHE A C 1
ATOM 724 O O . PHE A 1 92 ? 0.697 1.908 8.960 1.00 93.69 92 PHE A O 1
ATOM 731 N N . GLU A 1 93 ? 2.296 0.849 7.804 1.00 93.56 93 GLU A N 1
ATOM 732 C CA . GLU A 1 93 ? 2.286 -0.378 8.613 1.00 93.56 93 GLU A CA 1
ATOM 733 C C . GLU A 1 93 ? 2.581 -0.088 10.091 1.00 93.56 93 GLU A C 1
ATOM 735 O O . GLU A 1 93 ? 1.892 -0.598 10.976 1.00 93.56 93 GLU A O 1
ATOM 740 N N . SER A 1 94 ? 3.581 0.750 10.366 1.00 92.12 94 SER A N 1
ATOM 741 C CA . SER A 1 94 ? 3.939 1.134 11.735 1.00 92.12 94 SER A CA 1
ATOM 742 C C . SER A 1 94 ? 2.806 1.907 12.409 1.00 92.12 94 SER A C 1
ATOM 744 O O . SER A 1 94 ? 2.474 1.641 13.562 1.00 92.12 94 SER A O 1
ATOM 746 N N . ASN A 1 95 ? 2.160 2.816 11.674 1.00 92.56 95 ASN A N 1
ATOM 747 C CA . ASN A 1 95 ? 1.019 3.568 12.180 1.00 92.56 95 ASN A CA 1
ATOM 748 C C . ASN A 1 95 ? -0.208 2.675 12.440 1.00 92.56 95 ASN A C 1
ATOM 750 O O . ASN A 1 95 ? -0.909 2.883 13.423 1.00 92.56 95 ASN A O 1
ATOM 754 N N . LEU A 1 96 ? -0.457 1.656 11.611 1.00 88.38 96 LEU A N 1
ATOM 755 C CA . LEU A 1 96 ? -1.526 0.679 11.858 1.00 88.38 96 LEU A CA 1
ATOM 756 C C . LEU A 1 96 ? -1.297 -0.112 13.151 1.00 88.38 96 LEU A C 1
ATOM 758 O O . LEU A 1 96 ? -2.252 -0.380 13.873 1.00 88.38 96 LEU A O 1
ATOM 762 N N . LYS A 1 97 ? -0.044 -0.478 13.447 1.00 85.56 97 LYS A N 1
ATOM 763 C CA . LYS A 1 97 ? 0.308 -1.238 14.657 1.00 85.56 97 LYS A CA 1
ATOM 764 C C . LYS A 1 97 ? 0.180 -0.396 15.925 1.00 85.56 97 LYS A C 1
ATOM 766 O O . LYS A 1 97 ? -0.439 -0.853 16.875 1.00 85.56 97 LYS A O 1
ATOM 771 N N . GLN A 1 98 ? 0.660 0.849 15.901 1.00 76.94 98 GLN A N 1
ATOM 772 C CA . GLN A 1 98 ? 0.611 1.759 17.057 1.00 76.94 98 GLN A CA 1
ATOM 773 C C . GLN A 1 98 ? -0.806 2.108 17.538 1.00 76.94 98 GLN A C 1
ATOM 775 O O . GLN A 1 98 ? -0.967 2.549 18.667 1.00 76.94 98 GLN A O 1
ATOM 780 N N . PHE A 1 99 ? -1.826 1.954 16.690 1.00 61.44 99 PHE A N 1
ATOM 781 C CA . PHE A 1 99 ? -3.224 2.204 17.059 1.00 61.44 99 PHE A CA 1
ATOM 782 C C . PHE A 1 99 ? -3.975 0.946 17.533 1.00 61.44 99 PHE A C 1
ATOM 784 O O . PHE A 1 99 ? -5.129 1.062 17.943 1.00 61.44 99 PHE A O 1
ATOM 791 N N . ASN A 1 100 ? -3.344 -0.231 17.468 1.00 54.53 100 ASN A N 1
ATOM 792 C CA . ASN A 1 100 ? -3.911 -1.511 17.905 1.00 54.53 100 ASN A CA 1
ATOM 793 C C . ASN A 1 100 ? -3.284 -2.039 19.217 1.00 54.53 100 ASN A C 1
ATOM 795 O O . ASN A 1 100 ? -3.648 -3.135 19.646 1.00 54.53 100 ASN A O 1
ATOM 799 N N . GLU A 1 101 ? -2.367 -1.283 19.832 1.00 48.94 101 GLU A N 1
ATOM 800 C CA . GLU A 1 101 ? -1.827 -1.494 21.190 1.00 48.94 101 GLU A CA 1
ATOM 801 C C . GLU A 1 101 ? -2.530 -0.579 22.203 1.00 48.94 101 GLU A C 1
ATOM 803 O O . GLU A 1 101 ? -2.803 -1.057 23.328 1.00 48.94 101 GLU A O 1
#

Foldseek 3Di:
DDDPPPPPPQDPDPQPQPQAFDAADDDPVLLVLQQVLCVLLPPDHDDCSCVNGTHDLSSSLSVSLSSLVVCPVVVVDDPVSSVVSNVSSVVSSVVSVVVVD

Organism: NCBI:txid1778678

Secondary structure (DSSP, 8-state):
----------------S---B------HHHHHHHHHHHHHH-SSS---TTGGGTB-HHHHHHHHHHHHHHHHHTTSS-HHHHHHHHHHHHHHHHHHHHT--

Radius of gyration: 13.96 Å; chains: 1; bounding box: 48×24×37 Å

pLDDT: mean 77.58, std 18.55, range [38.28, 95.69]

Sequence (101 aa):
MKKSGKSKKLGNFPSISNYLKGNTILNSTQIEMLQRISTKLNYYSDNYNNLHSNYAPEGIISFLRDQVIAKIQNGGINSQESEEAIVLINEFESNLKQFNE